Protein AF-A0A7V3XJE4-F1 (afdb_monomer_lite)

Foldseek 3Di:
DDFDDDDPQWTWAFDPPDDDDGWIWIDHDPDIDIGRPVLPPVVLVVVQVVCVVVVHDHDDDDDRD

Secondary structure (DSSP, 8-state):
--EEEEETTEEEE--TTSPSSPEEEEEETTEEEEEEGGGS-HHHHHHHHHHHHTTPPPPPPPPP-

Sequence (65 aa):
MPEISRFLGIIISMNYNDHAPPHFHARYGDDQAIIEIQTLHREELLEDWRLARASAPLKRI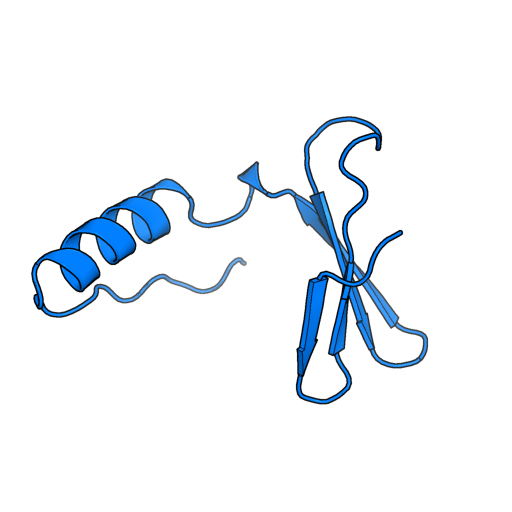APLA

pLDDT: mean 90.96, std 6.38, range [69.25, 97.69]

Structure (mmCIF, N/CA/C/O backbone):
data_AF-A0A7V3XJE4-F1
#
_entry.id   AF-A0A7V3XJE4-F1
#
loop_
_atom_site.group_PDB
_atom_site.id
_atom_site.type_symbol
_atom_site.label_atom_id
_atom_site.label_alt_id
_atom_site.label_comp_id
_atom_site.label_asym_id
_atom_site.label_entity_id
_atom_site.label_seq_id
_atom_site.pdbx_PDB_ins_code
_atom_site.Cartn_x
_atom_site.Cartn_y
_atom_site.Cartn_z
_atom_site.occupancy
_atom_site.B_iso_or_equiv
_atom_site.auth_seq_id
_atom_site.auth_comp_id
_atom_site.auth_asym_id
_atom_site.auth_atom_id
_atom_site.pdbx_PDB_model_num
ATOM 1 N N . MET A 1 1 ? -3.828 -10.032 -12.488 1.00 81.12 1 MET A N 1
ATOM 2 C CA . MET A 1 1 ? -3.160 -9.088 -11.573 1.00 81.12 1 MET A CA 1
ATOM 3 C C . MET A 1 1 ? -2.306 -9.872 -10.587 1.00 81.12 1 MET A C 1
ATOM 5 O O . MET A 1 1 ? -2.881 -10.661 -9.846 1.00 81.12 1 MET A O 1
ATOM 9 N N . PRO A 1 2 ? -0.971 -9.744 -10.617 1.00 93.44 2 PRO A N 1
ATOM 10 C CA . PRO A 1 2 ? -0.095 -10.342 -9.609 1.00 93.44 2 PRO A CA 1
ATOM 11 C C . PRO A 1 2 ? -0.440 -9.877 -8.186 1.00 93.44 2 PRO A C 1
ATOM 13 O O . PRO A 1 2 ? -0.677 -8.689 -7.964 1.00 93.44 2 PRO A O 1
ATOM 16 N N . GLU A 1 3 ? -0.457 -10.808 -7.231 1.00 96.06 3 GLU A N 1
ATOM 17 C CA . GLU A 1 3 ? -0.557 -10.508 -5.798 1.00 96.06 3 GLU A CA 1
ATOM 18 C C . GLU A 1 3 ? 0.803 -10.037 -5.273 1.00 96.06 3 GLU A C 1
ATOM 20 O O . GLU A 1 3 ? 1.820 -10.688 -5.504 1.00 96.06 3 GLU A O 1
ATOM 25 N N . ILE A 1 4 ? 0.811 -8.899 -4.580 1.00 95.06 4 ILE A N 1
ATOM 26 C CA . ILE A 1 4 ? 2.016 -8.278 -4.013 1.00 95.06 4 ILE A CA 1
ATOM 27 C C . ILE A 1 4 ? 2.102 -8.533 -2.509 1.00 95.06 4 ILE A C 1
ATOM 29 O O . ILE A 1 4 ? 3.192 -8.708 -1.970 1.00 95.06 4 ILE A O 1
ATOM 33 N N . SER A 1 5 ? 0.963 -8.527 -1.815 1.00 96.81 5 SER A N 1
ATOM 34 C CA . SER A 1 5 ? 0.904 -8.691 -0.364 1.00 96.81 5 SER A CA 1
ATOM 35 C C . SER A 1 5 ? -0.465 -9.196 0.077 1.00 96.81 5 SER A C 1
ATOM 37 O O . SER A 1 5 ? -1.473 -8.968 -0.598 1.00 96.81 5 SER A O 1
ATOM 39 N N . ARG A 1 6 ? -0.503 -9.848 1.241 1.00 96.75 6 ARG A N 1
ATOM 40 C CA . ARG A 1 6 ? -1.727 -10.318 1.883 1.00 96.75 6 ARG A CA 1
ATOM 41 C C . ARG A 1 6 ? -1.624 -10.220 3.394 1.00 96.75 6 ARG A C 1
ATOM 43 O O . ARG A 1 6 ? -0.670 -10.714 3.988 1.00 96.75 6 ARG A O 1
ATOM 50 N N . PHE A 1 7 ? -2.643 -9.643 4.017 1.00 97.00 7 PHE A N 1
ATOM 51 C CA . PHE A 1 7 ? -2.744 -9.532 5.471 1.00 97.00 7 PHE A CA 1
ATOM 52 C C . PHE A 1 7 ? -4.208 -9.404 5.885 1.00 97.00 7 PHE A C 1
ATOM 54 O O . PHE A 1 7 ? -4.991 -8.779 5.183 1.00 97.00 7 PHE A O 1
ATOM 61 N N . LEU A 1 8 ? -4.598 -10.007 7.014 1.00 96.31 8 LEU A N 1
ATOM 62 C CA . LEU A 1 8 ? -5.963 -9.906 7.566 1.00 96.31 8 LEU A CA 1
ATOM 63 C C . LEU A 1 8 ? -7.090 -10.261 6.565 1.00 96.31 8 LEU A C 1
ATOM 65 O O . LEU A 1 8 ? -8.192 -9.737 6.653 1.00 96.31 8 LEU A O 1
ATOM 69 N N . GLY A 1 9 ? -6.813 -11.127 5.584 1.00 95.12 9 GLY A N 1
ATOM 70 C CA . GLY A 1 9 ? -7.758 -11.466 4.509 1.00 95.12 9 GLY A CA 1
ATOM 71 C C . GLY A 1 9 ? -7.828 -10.452 3.358 1.00 95.12 9 GLY A C 1
ATOM 72 O O . GLY A 1 9 ? -8.497 -10.726 2.365 1.00 95.12 9 GLY A O 1
ATOM 73 N N . ILE A 1 10 ? -7.110 -9.330 3.450 1.00 97.31 10 ILE A N 1
ATOM 74 C CA . ILE A 1 10 ? -6.973 -8.323 2.396 1.00 97.31 10 ILE A CA 1
ATOM 75 C C . ILE A 1 10 ? -5.881 -8.765 1.424 1.00 97.31 10 ILE A C 1
ATOM 77 O O . ILE A 1 10 ? -4.766 -9.093 1.833 1.00 97.31 10 ILE A O 1
ATOM 81 N N . ILE A 1 11 ? -6.201 -8.762 0.133 1.00 97.62 11 ILE A N 1
ATOM 82 C CA . ILE A 1 11 ? -5.290 -9.101 -0.961 1.00 97.62 11 ILE A CA 1
ATOM 83 C C . ILE A 1 11 ? -4.937 -7.820 -1.700 1.00 97.62 11 ILE A C 1
ATOM 85 O O . ILE A 1 11 ? -5.826 -7.181 -2.262 1.00 97.62 11 ILE A O 1
ATOM 89 N N . ILE A 1 12 ? -3.651 -7.479 -1.730 1.00 96.81 12 ILE A N 1
ATOM 90 C CA . ILE A 1 12 ? -3.125 -6.357 -2.506 1.00 96.81 12 ILE A CA 1
ATOM 91 C C . ILE A 1 12 ? -2.554 -6.889 -3.815 1.00 96.81 12 ILE A C 1
ATOM 93 O O . ILE A 1 12 ? -1.668 -7.745 -3.817 1.00 96.81 12 ILE A O 1
ATOM 97 N N . SER A 1 13 ? -3.042 -6.367 -4.936 1.00 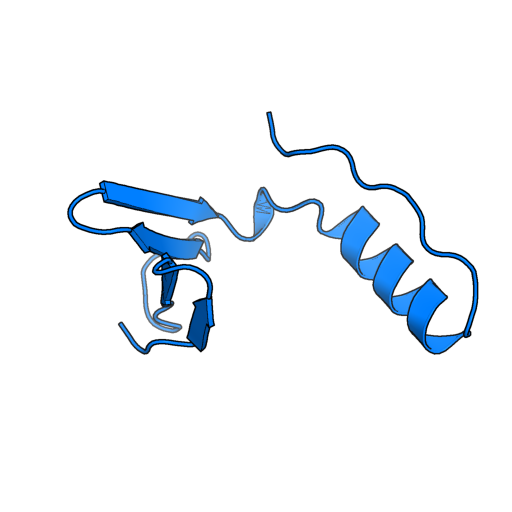96.19 13 SER A N 1
ATOM 98 C CA . SER A 1 13 ? -2.570 -6.738 -6.272 1.00 96.19 13 SER A CA 1
ATOM 99 C C . SER A 1 13 ? -2.376 -5.512 -7.157 1.00 96.19 13 SER A C 1
ATOM 101 O O . SER A 1 13 ? -3.070 -4.510 -7.003 1.00 96.19 13 SER A O 1
ATOM 103 N N . MET A 1 14 ? -1.426 -5.579 -8.086 1.00 93.75 14 MET A N 1
ATOM 104 C CA . MET A 1 14 ? -1.168 -4.508 -9.052 1.00 93.75 14 MET A CA 1
ATOM 105 C C . MET A 1 14 ? -0.622 -5.114 -10.339 1.00 93.75 14 MET A C 1
ATOM 107 O O . MET A 1 14 ? 0.206 -6.025 -10.307 1.00 93.75 14 MET A O 1
ATOM 111 N N . ASN A 1 15 ? -1.080 -4.604 -11.478 1.00 90.69 15 ASN A N 1
ATOM 112 C CA . ASN A 1 15 ? -0.495 -4.898 -12.776 1.00 90.69 15 ASN A CA 1
ATOM 113 C C . ASN A 1 15 ? 0.336 -3.688 -13.225 1.00 90.69 15 ASN A C 1
ATOM 115 O O . ASN A 1 15 ? -0.174 -2.580 -13.314 1.00 90.69 15 ASN A O 1
ATOM 119 N N . TYR A 1 16 ? 1.628 -3.881 -13.491 1.00 81.50 16 TYR A N 1
ATOM 120 C CA . TYR A 1 16 ? 2.504 -2.780 -13.910 1.00 81.50 16 TYR A CA 1
ATOM 121 C C . TYR A 1 16 ? 2.219 -2.305 -15.346 1.00 81.50 16 TYR A C 1
ATOM 123 O O . TYR A 1 16 ? 2.624 -1.206 -15.709 1.00 81.50 16 TYR A O 1
ATOM 131 N N . ASN A 1 17 ? 1.549 -3.135 -16.155 1.00 85.81 17 ASN A N 1
ATOM 132 C CA . ASN A 1 17 ? 1.138 -2.830 -17.527 1.00 85.81 17 ASN A CA 1
ATOM 133 C C . ASN A 1 17 ? -0.372 -2.535 -17.616 1.00 85.81 17 ASN A C 1
ATOM 135 O O . ASN A 1 17 ? -1.012 -2.839 -18.622 1.00 85.81 17 ASN A O 1
ATOM 139 N N . ASP A 1 18 ? -0.960 -2.045 -16.525 1.00 81.94 18 ASP A N 1
ATOM 140 C CA . ASP A 1 18 ? -2.339 -1.562 -16.509 1.00 81.94 18 ASP A CA 1
ATOM 141 C C . ASP A 1 18 ? -2.452 -0.144 -17.094 1.00 81.94 18 ASP A C 1
ATOM 143 O O . ASP A 1 18 ? -1.460 0.488 -17.466 1.00 81.94 18 ASP A O 1
ATOM 147 N N . HIS A 1 19 ? -3.676 0.367 -17.170 1.00 83.12 19 HIS A N 1
ATOM 148 C CA . HIS A 1 19 ? -3.954 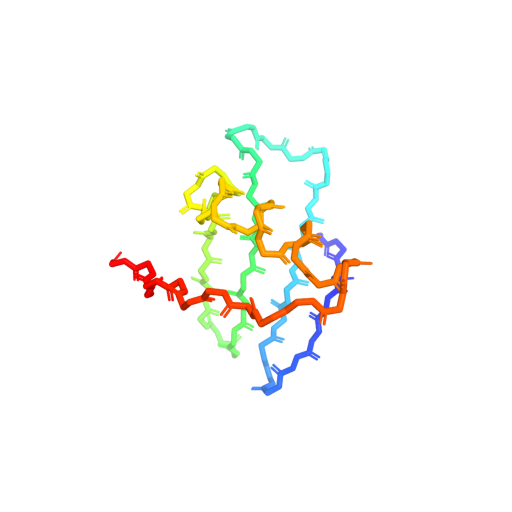1.737 -17.578 1.00 83.12 19 HIS A CA 1
ATOM 149 C C . HIS A 1 19 ? -3.512 2.768 -16.522 1.00 83.12 19 HIS A C 1
ATOM 151 O O . HIS A 1 19 ? -3.441 2.491 -15.325 1.00 83.12 19 HIS A O 1
ATOM 157 N N . ALA A 1 20 ? -3.208 3.985 -16.983 1.00 83.31 20 ALA A N 1
ATOM 158 C CA . ALA A 1 20 ? -2.880 5.119 -16.121 1.00 83.31 20 ALA A CA 1
ATOM 159 C C . ALA A 1 20 ? -4.146 5.722 -15.467 1.00 83.31 20 ALA A C 1
ATOM 161 O O . ALA A 1 20 ? -5.202 5.697 -16.106 1.00 83.31 20 ALA A O 1
ATOM 162 N N . PRO A 1 21 ? -4.044 6.330 -14.263 1.00 86.56 21 PRO A N 1
ATOM 163 C CA . PRO A 1 21 ? -2.841 6.494 -13.434 1.00 86.56 21 PRO A CA 1
ATOM 164 C C . PRO A 1 21 ? -2.450 5.207 -12.676 1.00 86.56 21 PRO A C 1
ATOM 166 O O . PRO A 1 21 ? -3.289 4.330 -12.488 1.00 86.56 21 PRO A O 1
ATOM 169 N N . PRO A 1 22 ? -1.189 5.069 -12.213 1.00 89.62 22 PRO A N 1
ATOM 170 C CA . PRO A 1 22 ? -0.763 3.901 -11.442 1.00 89.62 22 PRO A CA 1
ATOM 171 C C . PRO A 1 22 ? -1.620 3.702 -10.185 1.00 89.62 22 PRO A C 1
ATOM 173 O O . PRO A 1 22 ? -1.743 4.617 -9.371 1.00 89.62 22 PRO A O 1
ATOM 176 N N . HIS A 1 23 ? -2.171 2.504 -10.004 1.00 91.75 23 HIS A N 1
ATOM 177 C CA . HIS A 1 23 ? -3.052 2.153 -8.890 1.00 91.75 23 HIS A CA 1
ATOM 178 C C . HIS A 1 23 ? -2.812 0.711 -8.427 1.00 91.75 23 HIS A C 1
ATOM 180 O O . HIS A 1 23 ? -2.233 -0.098 -9.153 1.00 91.75 23 HIS A O 1
ATOM 186 N N . PHE A 1 24 ? -3.260 0.378 -7.217 1.00 93.81 24 PHE A N 1
ATOM 187 C CA . PHE A 1 24 ? -3.346 -1.004 -6.742 1.00 93.81 24 PHE A CA 1
ATOM 188 C C . PHE A 1 24 ? -4.782 -1.345 -6.351 1.00 93.81 24 PHE A C 1
ATOM 190 O O . PHE A 1 24 ? -5.603 -0.470 -6.076 1.00 93.81 24 PHE A O 1
ATOM 197 N N . HIS A 1 25 ? -5.077 -2.639 -6.317 1.00 95.06 25 HIS A N 1
ATOM 198 C CA . HIS A 1 25 ? -6.375 -3.164 -5.925 1.00 95.06 25 HIS A CA 1
ATOM 199 C C . HIS A 1 25 ? -6.249 -3.822 -4.560 1.00 95.06 25 HIS A C 1
ATOM 201 O O . HIS A 1 25 ? -5.360 -4.654 -4.358 1.00 95.06 25 HIS A O 1
ATOM 207 N N . ALA A 1 26 ? -7.158 -3.479 -3.653 1.00 96.06 26 ALA A N 1
ATOM 20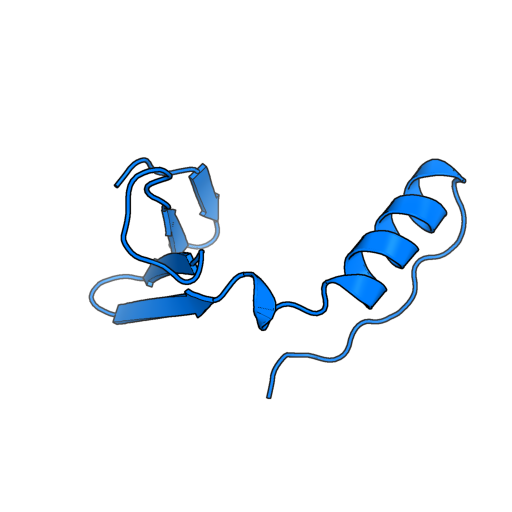8 C CA . ALA A 1 26 ? -7.332 -4.144 -2.372 1.00 96.06 26 ALA A CA 1
ATOM 209 C C . ALA A 1 26 ? -8.650 -4.921 -2.396 1.00 96.06 26 ALA A C 1
ATOM 211 O O . ALA A 1 26 ? -9.701 -4.330 -2.630 1.00 96.06 26 ALA A O 1
ATOM 212 N N . ARG A 1 27 ? -8.604 -6.236 -2.172 1.00 97.69 27 ARG A N 1
ATOM 213 C CA . ARG A 1 27 ? -9.799 -7.095 -2.132 1.00 97.69 27 ARG A CA 1
ATOM 214 C C . ARG A 1 27 ? -9.962 -7.760 -0.770 1.00 97.69 27 ARG A C 1
ATOM 216 O O . ARG A 1 27 ? -8.984 -8.307 -0.263 1.00 97.69 27 ARG A O 1
ATOM 223 N N . TYR A 1 28 ? -11.182 -7.782 -0.238 1.00 97.31 28 TYR A N 1
ATOM 224 C CA . TYR A 1 28 ? -11.565 -8.510 0.974 1.00 97.31 28 TYR A CA 1
ATOM 225 C C . TYR A 1 28 ? -12.910 -9.212 0.750 1.00 97.31 28 TYR A C 1
ATOM 227 O O . TYR A 1 28 ? -13.934 -8.558 0.593 1.00 97.31 28 TYR A O 1
ATOM 235 N N . GLY A 1 29 ? -12.910 -10.548 0.704 1.00 95.19 29 GLY A N 1
ATOM 236 C CA . GLY A 1 29 ? -14.098 -11.298 0.283 1.00 95.19 29 GLY A CA 1
ATOM 237 C C . GLY A 1 29 ? -14.530 -10.891 -1.130 1.00 95.19 29 GLY A C 1
ATOM 238 O O . GLY A 1 29 ? -13.728 -10.988 -2.066 1.00 95.19 29 GLY A O 1
ATOM 239 N N . ASP A 1 30 ? -15.766 -10.410 -1.246 1.00 96.00 30 ASP A N 1
ATOM 240 C CA . ASP A 1 30 ? -16.356 -9.914 -2.495 1.00 96.00 30 ASP A CA 1
ATOM 241 C C . ASP A 1 30 ? -16.151 -8.399 -2.703 1.00 96.00 30 ASP A C 1
ATOM 243 O O . ASP A 1 30 ? -16.371 -7.897 -3.805 1.00 96.00 30 ASP A O 1
ATOM 247 N N . ASP A 1 31 ? -15.684 -7.673 -1.681 1.00 97.12 31 ASP A N 1
ATOM 248 C CA . ASP A 1 31 ? -15.446 -6.232 -1.755 1.00 97.12 31 ASP A CA 1
ATOM 249 C C . ASP A 1 31 ? -14.087 -5.916 -2.394 1.00 97.12 31 ASP A C 1
ATOM 251 O O . ASP A 1 31 ? -13.072 -6.568 -2.120 1.00 97.12 31 ASP A O 1
ATOM 255 N N . GLN A 1 32 ? -14.047 -4.861 -3.214 1.00 95.62 32 GLN A N 1
ATOM 256 C CA . GLN A 1 32 ? -12.836 -4.380 -3.876 1.00 95.62 32 GLN A CA 1
ATOM 257 C C . GLN A 1 32 ? -12.732 -2.852 -3.822 1.00 95.62 32 GLN A C 1
ATOM 259 O O . GLN A 1 32 ? -13.682 -2.143 -4.142 1.00 95.62 32 GLN A O 1
ATOM 264 N N . ALA A 1 33 ? -11.538 -2.352 -3.504 1.00 94.12 33 ALA A N 1
ATOM 265 C CA . ALA A 1 33 ? -11.151 -0.952 -3.630 1.00 94.12 33 ALA A CA 1
ATOM 266 C C . ALA A 1 33 ? -10.021 -0.795 -4.658 1.00 94.12 33 ALA A C 1
ATOM 268 O O . ALA A 1 33 ? -9.150 -1.663 -4.776 1.00 94.12 33 ALA A O 1
ATOM 269 N N . ILE A 1 34 ? -10.027 0.327 -5.379 1.00 93.12 34 ILE A N 1
ATOM 270 C CA . ILE A 1 34 ? -8.951 0.754 -6.281 1.00 93.12 34 ILE A CA 1
ATOM 271 C C . ILE A 1 34 ? -8.355 2.031 -5.699 1.00 93.12 34 ILE A C 1
ATOM 273 O O . ILE A 1 34 ? -9.087 2.979 -5.423 1.00 93.12 34 ILE A O 1
ATOM 277 N N . ILE A 1 35 ? -7.043 2.032 -5.476 1.00 90.19 35 ILE A N 1
ATOM 278 C CA . ILE A 1 35 ? -6.338 3.137 -4.831 1.00 90.19 35 ILE A CA 1
ATOM 279 C C . ILE A 1 35 ? -5.258 3.638 -5.780 1.00 90.19 35 ILE A C 1
ATOM 281 O O . ILE A 1 35 ? -4.324 2.904 -6.116 1.00 90.19 35 ILE A O 1
ATOM 285 N N . GLU A 1 36 ? -5.363 4.898 -6.193 1.00 90.50 36 GLU A N 1
ATOM 286 C CA . GLU A 1 36 ? -4.334 5.552 -6.994 1.00 90.50 36 GLU A CA 1
ATOM 287 C C . GLU A 1 36 ? -3.078 5.785 -6.156 1.00 90.50 36 GLU A C 1
ATOM 289 O O . GLU A 1 36 ? -3.129 6.368 -5.073 1.00 90.50 36 GLU A O 1
ATOM 294 N N . ILE A 1 37 ? -1.912 5.406 -6.676 1.00 86.12 37 ILE A N 1
ATOM 295 C CA . ILE A 1 37 ? -0.634 5.577 -5.973 1.00 86.12 37 ILE A CA 1
ATOM 296 C C . ILE A 1 37 ? -0.352 7.060 -5.702 1.00 86.12 37 ILE A C 1
ATOM 298 O O . ILE A 1 37 ? 0.258 7.393 -4.689 1.00 86.12 37 ILE A O 1
ATOM 302 N N . GLN A 1 38 ? -0.806 7.957 -6.583 1.00 82.88 38 GLN A N 1
ATOM 303 C CA . GLN A 1 38 ? -0.645 9.403 -6.401 1.00 82.88 38 GLN A CA 1
ATOM 304 C C . GLN A 1 38 ? -1.485 9.964 -5.252 1.00 82.88 38 GLN A C 1
ATOM 306 O O . GLN A 1 38 ? -1.078 10.951 -4.651 1.00 82.88 38 GLN A O 1
ATOM 311 N N . THR A 1 39 ? -2.616 9.332 -4.931 1.00 77.81 39 THR A N 1
ATOM 312 C CA . THR A 1 39 ? -3.447 9.732 -3.786 1.00 77.81 39 THR A CA 1
ATOM 313 C C . THR A 1 39 ? -2.872 9.285 -2.451 1.00 77.81 39 THR A C 1
ATOM 315 O O . THR A 1 39 ? -3.315 9.764 -1.417 1.00 77.81 39 THR A O 1
ATOM 318 N N . LEU A 1 40 ? -1.862 8.411 -2.440 1.00 79.94 40 LEU A N 1
ATOM 319 C CA . LEU A 1 40 ? -1.135 8.099 -1.215 1.00 79.94 40 LEU A CA 1
ATOM 320 C C . LEU A 1 40 ? -0.361 9.340 -0.756 1.00 79.94 40 LEU A C 1
ATOM 322 O O . LEU A 1 40 ? 0.094 10.117 -1.593 1.00 79.94 40 LEU A O 1
ATOM 326 N N . HIS A 1 41 ? -0.157 9.490 0.556 1.00 84.56 41 HIS A N 1
ATOM 327 C CA . HIS A 1 41 ? 0.653 10.539 1.197 1.00 84.56 41 HIS A CA 1
ATOM 328 C C . HIS A 1 41 ? 2.138 10.486 0.781 1.00 84.56 41 HIS A C 1
ATOM 330 O O . HIS A 1 41 ? 3.029 10.292 1.600 1.00 84.56 41 HIS A O 1
ATOM 336 N N . ARG A 1 42 ? 2.437 10.591 -0.516 1.00 84.88 42 ARG A N 1
ATOM 337 C CA . ARG A 1 42 ? 3.716 10.228 -1.129 1.00 84.88 42 ARG A CA 1
ATOM 338 C C . ARG A 1 42 ? 4.870 11.027 -0.546 1.00 84.88 42 ARG A C 1
ATOM 340 O O . ARG A 1 42 ? 5.916 10.455 -0.267 1.00 84.88 42 ARG A O 1
ATOM 347 N N . GLU A 1 43 ? 4.695 12.335 -0.392 1.00 88.62 43 GLU A N 1
ATOM 348 C CA . GLU A 1 43 ? 5.726 13.207 0.176 1.00 88.62 43 GLU A CA 1
ATOM 349 C C . GLU A 1 43 ? 6.001 12.864 1.641 1.00 88.62 43 GLU A C 1
ATOM 351 O O . GLU A 1 43 ? 7.158 12.707 2.028 1.00 88.62 43 GLU A O 1
ATOM 356 N N . GLU A 1 44 ? 4.947 12.658 2.430 1.00 91.12 44 GLU A N 1
ATOM 357 C CA . GLU A 1 44 ? 5.063 12.278 3.838 1.00 91.12 44 GLU A CA 1
ATOM 358 C C . GLU A 1 44 ? 5.707 10.890 3.990 1.00 91.12 44 GLU A C 1
ATOM 360 O O . GLU A 1 44 ? 6.613 10.722 4.799 1.00 91.12 44 GLU A O 1
ATOM 365 N N . LEU A 1 45 ? 5.333 9.921 3.146 1.00 89.88 45 LEU A N 1
ATOM 366 C CA . LEU A 1 45 ? 5.918 8.577 3.106 1.00 89.88 45 LEU A CA 1
ATOM 367 C C . LEU A 1 45 ? 7.403 8.595 2.712 1.00 89.88 45 LEU A C 1
ATOM 369 O O . LEU A 1 45 ? 8.198 7.831 3.260 1.00 89.88 45 LEU A O 1
ATOM 373 N N . LEU A 1 46 ? 7.800 9.451 1.764 1.00 90.12 46 LEU A N 1
ATOM 374 C CA . LEU A 1 46 ? 9.206 9.612 1.377 1.00 90.12 46 LEU A CA 1
ATOM 375 C C . LEU A 1 46 ? 10.038 10.248 2.498 1.00 90.12 46 LEU A C 1
ATOM 377 O O . LEU A 1 46 ? 11.181 9.840 2.720 1.00 90.12 46 LEU A O 1
ATOM 381 N N . GLU A 1 47 ? 9.478 11.224 3.212 1.00 94.00 47 GLU A N 1
ATOM 382 C CA . GLU A 1 47 ? 10.117 11.819 4.387 1.00 94.00 47 GLU A CA 1
ATOM 383 C C . GLU A 1 47 ? 10.236 10.805 5.532 1.00 94.00 47 GLU A C 1
ATOM 385 O O . GLU A 1 47 ? 11.314 10.665 6.113 1.00 94.00 47 GLU A O 1
ATOM 390 N N . ASP A 1 48 ? 9.187 10.031 5.809 1.00 92.81 48 ASP A N 1
ATOM 391 C CA . ASP A 1 48 ? 9.224 8.962 6.810 1.00 92.81 48 ASP A CA 1
ATOM 392 C C . ASP A 1 48 ? 10.251 7.883 6.456 1.00 92.81 48 ASP A C 1
ATOM 394 O O . ASP A 1 48 ? 11.014 7.447 7.320 1.00 92.81 48 ASP A O 1
ATOM 398 N N . TRP A 1 49 ? 10.362 7.502 5.180 1.00 91.94 49 TRP A N 1
ATOM 399 C CA . TRP A 1 49 ? 11.415 6.595 4.714 1.00 91.94 49 TRP A CA 1
ATOM 400 C C . TRP A 1 49 ? 12.818 7.149 4.996 1.00 91.94 49 TRP A C 1
ATOM 402 O O . TRP A 1 49 ? 13.715 6.421 5.438 1.00 91.94 49 TRP A O 1
ATOM 412 N N . ARG A 1 50 ? 13.026 8.450 4.768 1.00 96.56 50 ARG A N 1
ATOM 413 C CA . ARG A 1 50 ? 14.299 9.118 5.060 1.00 96.56 50 ARG A CA 1
ATOM 414 C C . ARG A 1 50 ? 14.599 9.119 6.564 1.00 96.56 50 ARG A C 1
ATOM 416 O O . ARG A 1 50 ? 15.746 8.868 6.934 1.00 96.56 50 ARG A O 1
ATOM 423 N N . LEU A 1 51 ? 13.598 9.363 7.415 1.00 96.44 51 LEU A N 1
ATOM 424 C CA . LEU A 1 51 ? 13.722 9.318 8.879 1.00 96.44 51 LEU A CA 1
ATOM 425 C C . LEU A 1 51 ? 14.039 7.902 9.380 1.00 96.44 51 LEU A C 1
ATOM 427 O O . LEU A 1 51 ? 14.978 7.733 10.159 1.00 96.44 51 LEU A O 1
ATOM 431 N N . ALA A 1 52 ? 13.344 6.884 8.863 1.00 93.88 52 ALA A N 1
ATOM 432 C CA . ALA A 1 52 ? 13.576 5.480 9.201 1.00 93.88 52 ALA A CA 1
ATOM 433 C C . ALA A 1 52 ? 15.020 5.049 8.901 1.00 93.88 52 ALA A C 1
ATOM 435 O O . ALA A 1 52 ? 15.680 4.440 9.741 1.00 93.88 52 ALA A O 1
ATOM 436 N N . ARG A 1 53 ? 15.551 5.424 7.727 1.00 96.69 53 ARG A N 1
ATOM 437 C CA . ARG A 1 53 ? 16.947 5.141 7.345 1.00 96.69 53 ARG A CA 1
ATOM 438 C C . ARG A 1 53 ? 17.983 5.828 8.236 1.00 96.69 53 ARG A C 1
ATOM 440 O O . ARG A 1 53 ? 19.113 5.356 8.307 1.00 96.69 53 ARG A O 1
ATOM 447 N N . ALA A 1 54 ? 17.615 6.934 8.874 1.00 97.38 54 ALA A N 1
ATOM 448 C CA . ALA A 1 54 ? 18.455 7.662 9.818 1.00 97.38 54 ALA A CA 1
ATOM 449 C C . ALA A 1 54 ? 18.243 7.217 11.279 1.00 97.38 54 ALA A C 1
ATOM 451 O O . ALA A 1 54 ? 18.800 7.841 12.181 1.00 97.38 54 ALA A O 1
ATOM 452 N N . SER A 1 55 ? 17.429 6.181 11.524 1.00 95.19 55 SER A N 1
ATOM 453 C CA . SER A 1 55 ? 17.006 5.752 12.866 1.00 95.19 55 SER A CA 1
ATOM 454 C C . SER A 1 55 ? 16.376 6.882 13.695 1.00 95.19 55 SER A C 1
ATOM 456 O O . SER A 1 55 ? 16.493 6.906 14.920 1.00 95.19 55 SER A O 1
ATOM 458 N N . ALA A 1 56 ? 15.721 7.837 13.031 1.00 96.19 56 ALA A N 1
ATOM 459 C CA . ALA A 1 56 ? 15.020 8.944 13.667 1.00 96.19 56 ALA A CA 1
ATOM 460 C C . ALA A 1 56 ? 13.542 8.588 13.935 1.00 96.19 56 ALA A C 1
ATOM 462 O O . ALA A 1 56 ? 12.988 7.723 13.251 1.00 96.19 56 ALA A O 1
ATOM 463 N N . PRO A 1 57 ? 12.873 9.257 14.895 1.00 96.12 57 PRO A N 1
ATOM 464 C CA . PRO A 1 57 ? 11.435 9.097 15.105 1.00 96.12 57 PRO A CA 1
ATOM 465 C C . PRO A 1 57 ? 10.629 9.434 13.842 1.00 96.12 57 PRO A C 1
ATOM 467 O O . PRO A 1 57 ? 10.886 10.454 13.200 1.00 96.12 57 PRO 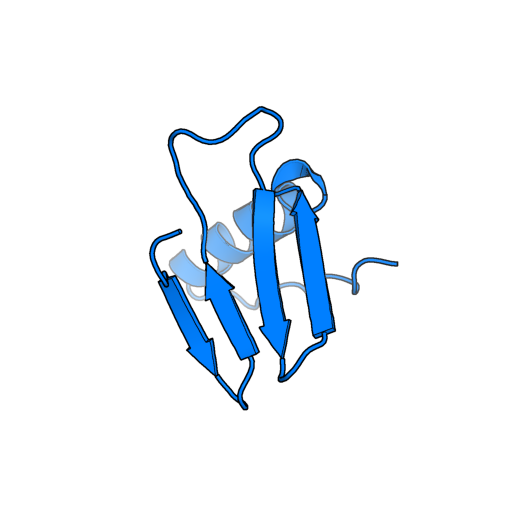A O 1
ATOM 470 N N . LEU A 1 58 ? 9.648 8.590 13.510 1.00 94.88 58 LEU A N 1
ATOM 471 C CA . LEU A 1 58 ? 8.762 8.768 12.353 1.00 94.88 58 LEU A CA 1
ATOM 472 C C . LEU A 1 58 ? 7.680 9.816 12.631 1.00 94.88 58 LEU A C 1
ATOM 474 O O . LEU A 1 58 ? 7.297 10.034 13.787 1.00 94.88 58 LEU A O 1
ATOM 478 N N . LYS A 1 59 ? 7.164 10.448 11.575 1.00 92.44 59 LYS A N 1
ATOM 479 C CA . LYS A 1 59 ? 6.032 11.372 11.675 1.00 92.44 59 LYS 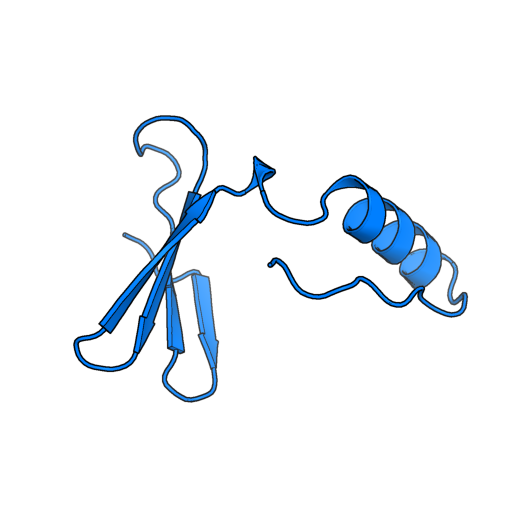A CA 1
ATOM 480 C C . LYS A 1 59 ? 4.723 10.589 11.580 1.00 92.44 59 LYS A C 1
ATOM 482 O O . LYS A 1 59 ? 4.659 9.477 11.071 1.00 92.44 59 LYS A O 1
ATOM 487 N N . ARG A 1 60 ? 3.648 11.158 12.128 1.00 89.25 60 ARG A N 1
ATOM 488 C CA . ARG A 1 60 ? 2.308 10.587 11.967 1.00 89.25 60 ARG A CA 1
ATOM 489 C C . ARG A 1 60 ? 1.710 11.127 10.676 1.00 89.25 60 ARG A C 1
ATOM 491 O O . ARG A 1 60 ? 1.516 12.333 10.573 1.00 89.25 60 ARG A O 1
ATOM 498 N N . ILE A 1 61 ? 1.380 10.231 9.759 1.00 87.50 61 ILE A N 1
ATOM 499 C CA . ILE A 1 61 ? 0.643 10.543 8.535 1.00 87.50 61 ILE A CA 1
ATOM 500 C C . ILE A 1 61 ? -0.853 10.409 8.842 1.00 87.50 61 ILE A C 1
ATOM 502 O O . ILE A 1 61 ? -1.274 9.432 9.472 1.00 87.50 61 ILE A O 1
ATOM 506 N N . ALA A 1 62 ? -1.652 11.413 8.478 1.00 85.50 62 ALA A N 1
ATOM 507 C CA . ALA A 1 62 ? -3.104 11.338 8.638 1.00 85.50 62 ALA A CA 1
ATOM 508 C C . ALA A 1 62 ? -3.683 10.213 7.752 1.00 85.50 62 ALA A C 1
ATOM 510 O O . ALA A 1 62 ? -3.067 9.854 6.758 1.00 85.50 62 ALA A O 1
ATOM 511 N N . PRO A 1 63 ? -4.835 9.611 8.082 1.00 79.50 63 PRO A N 1
ATOM 512 C CA . PRO A 1 63 ? -5.516 8.723 7.145 1.00 79.50 63 PRO A CA 1
ATOM 513 C C . PRO A 1 63 ? -5.964 9.485 5.892 1.00 79.50 63 PRO A C 1
ATOM 515 O O . PRO A 1 63 ? -6.333 10.658 5.982 1.00 79.50 63 PRO A O 1
ATOM 518 N N . LEU A 1 64 ? -5.999 8.791 4.754 1.00 75.50 64 LEU A N 1
ATOM 519 C CA . LEU A 1 64 ? -6.688 9.285 3.563 1.00 75.50 64 LEU A CA 1
ATOM 520 C C . LEU A 1 64 ? -8.180 9.440 3.891 1.00 75.50 64 LEU A C 1
ATOM 522 O O . LEU A 1 64 ? -8.762 8.542 4.506 1.00 75.50 64 LEU A O 1
ATOM 526 N N . ALA A 1 65 ? -8.743 10.602 3.553 1.00 69.25 65 ALA A N 1
ATOM 527 C CA . ALA A 1 65 ? -10.146 10.946 3.792 1.00 69.25 65 ALA A CA 1
ATOM 528 C C . ALA A 1 65 ? -11.093 10.252 2.806 1.00 69.25 65 ALA A C 1
ATOM 530 O O . ALA A 1 65 ? -10.679 10.044 1.643 1.00 69.25 65 ALA A O 1
#

Radius of gyration: 14.13 Å; chains: 1; bounding box: 35×25×33 Å